Protein AF-A0A447U6U8-F1 (afdb_monomer_lite)

InterPro domains:
  IPR000629 ATP-dependent RNA helicase DEAD-box, conserved site [PS00039] (5-13)
  IPR011545 DEAD/DEAH-box helicase domain [PF00270] (2-47)
  IPR014001 Helicase superfamily 1/2, ATP-binding domain [PS51192] (1-59)
  IPR027417 P-loop containing nucleoside triphosphate hydrolase [G3DSA:3.40.50.300] (1-69)
  IPR027417 P-loop containing nucleoside triphosphate hydrolase [SSF52540] (2-61)
  IPR050079 DEAD box RNA helicase [PTHR47959] (2-63)

pLDDT: mean 82.66, std 16.69, range [46.09, 96.38]

Secondary structure (DSSP, 8-state):
--EEEE-SHHHHHHTTTHHHHHHHHHHS-SS-EEEEEES---HHHHHHHHHH-SSPEEEEE----TT--TT-SEEEEE-

Foldseek 3Di:
DAEEEAEQVVVCVVVVCPVVVVVVVVPDDPHHWYKYKHQWDDPVNVVVCVVGHDPWDWDWADDPDPPDDPTRTIIMTTD

Organism: Salmonella enterica I (NCBI:txid59201)

Radius of gyration: 13.23 Å; chains: 1; bounding box: 32×27×32 Å

Sequence (79 aa):
MEILVLDEADRMLDMGFIHDIRRVLAKLPAKRQNLLFSATFSDDIKALAEKLLRNPLEIEVARPQHGLRAGDAARALCR

Structure (mmCIF, N/CA/C/O backbone):
data_AF-A0A447U6U8-F1
#
_entry.id   AF-A0A447U6U8-F1
#
loop_
_atom_site.group_PDB
_atom_site.id
_atom_site.type_symbol
_atom_site.label_atom_id
_atom_site.label_alt_id
_atom_site.label_comp_id
_atom_site.label_asym_id
_atom_site.label_entity_id
_atom_site.label_seq_id
_atom_site.pdbx_PDB_ins_code
_atom_site.Cartn_x
_atom_site.Cartn_y
_atom_site.Cartn_z
_atom_site.occupancy
_atom_site.B_iso_or_equiv
_atom_site.auth_seq_id
_atom_site.auth_comp_id
_atom_site.auth_asym_id
_atom_site.auth_atom_id
_atom_site.pdbx_PDB_model_num
ATOM 1 N N . MET A 1 1 ? -4.284 -3.871 17.336 1.00 70.81 1 MET A N 1
ATOM 2 C CA . MET A 1 1 ? -3.206 -3.472 16.411 1.00 70.81 1 MET A CA 1
ATOM 3 C C . MET A 1 1 ? -3.532 -2.085 15.903 1.00 70.81 1 MET A C 1
ATOM 5 O O . MET A 1 1 ? -4.609 -1.909 15.348 1.00 70.81 1 MET A O 1
ATOM 9 N N . GLU A 1 2 ? -2.660 -1.119 16.170 1.00 88.62 2 GLU A N 1
ATOM 10 C CA . GLU A 1 2 ? -2.912 0.305 15.897 1.00 88.62 2 GLU A CA 1
ATOM 11 C C . GLU A 1 2 ? -2.260 0.777 14.597 1.00 88.62 2 GLU A C 1
ATOM 13 O O . GLU A 1 2 ? -2.777 1.683 13.948 1.00 88.62 2 GLU A O 1
ATOM 18 N N . ILE A 1 3 ? -1.170 0.117 14.192 1.00 92.12 3 ILE A N 1
ATOM 19 C CA . ILE A 1 3 ? -0.360 0.479 13.032 1.00 92.12 3 ILE A CA 1
ATOM 20 C C . ILE A 1 3 ? -0.152 -0.756 12.155 1.00 92.12 3 ILE A C 1
ATOM 22 O O . ILE A 1 3 ? 0.119 -1.845 12.665 1.00 92.12 3 ILE A O 1
ATOM 26 N N . LEU A 1 4 ? -0.272 -0.577 10.842 1.00 93.81 4 LEU A N 1
ATOM 27 C CA . LEU A 1 4 ? 0.167 -1.520 9.819 1.00 93.81 4 LEU A CA 1
ATOM 28 C C . LEU A 1 4 ? 1.263 -0.865 8.978 1.00 93.81 4 LEU A C 1
ATOM 30 O O . LEU A 1 4 ? 1.093 0.257 8.507 1.00 93.81 4 LEU A O 1
ATOM 34 N N . VAL A 1 5 ? 2.341 -1.603 8.736 1.00 94.12 5 VAL A N 1
ATOM 35 C CA . VAL A 1 5 ? 3.408 -1.202 7.818 1.00 94.12 5 VAL A CA 1
ATOM 36 C C . VAL A 1 5 ? 3.465 -2.202 6.674 1.00 94.12 5 VAL A C 1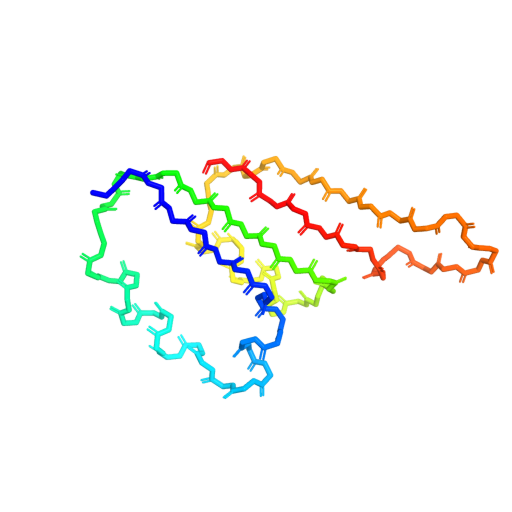
ATOM 38 O O . VAL A 1 5 ? 3.481 -3.410 6.910 1.00 94.12 5 VAL A O 1
ATOM 41 N N . LEU A 1 6 ? 3.477 -1.688 5.449 1.00 94.56 6 LEU A N 1
ATOM 42 C CA . LEU A 1 6 ? 3.698 -2.452 4.233 1.00 94.56 6 LEU A CA 1
ATOM 43 C C . LEU A 1 6 ? 5.021 -1.989 3.616 1.00 94.56 6 LEU A C 1
ATOM 45 O O . LEU A 1 6 ? 5.084 -0.891 3.069 1.00 94.56 6 LEU A O 1
ATOM 49 N N . ASP A 1 7 ? 6.064 -2.801 3.758 1.00 94.56 7 ASP A N 1
ATOM 50 C CA . ASP A 1 7 ? 7.418 -2.505 3.277 1.00 94.56 7 ASP A CA 1
ATOM 51 C C . ASP A 1 7 ? 7.735 -3.272 1.987 1.00 94.56 7 ASP A C 1
ATOM 53 O O . ASP A 1 7 ? 7.202 -4.362 1.796 1.00 94.56 7 ASP A O 1
ATOM 57 N N . GLU A 1 8 ? 8.568 -2.708 1.109 1.00 95.38 8 GLU A N 1
ATOM 58 C CA . GLU A 1 8 ? 8.843 -3.223 -0.248 1.00 95.38 8 GLU A CA 1
ATOM 59 C C . GLU A 1 8 ? 7.552 -3.577 -1.024 1.00 95.38 8 GLU A C 1
ATOM 61 O O . GLU A 1 8 ? 7.383 -4.680 -1.558 1.00 95.38 8 GLU A O 1
ATOM 66 N N . ALA A 1 9 ? 6.584 -2.653 -1.035 1.00 94.06 9 ALA A N 1
ATOM 67 C CA . ALA A 1 9 ? 5.255 -2.906 -1.593 1.00 94.06 9 ALA A CA 1
ATOM 68 C C . ALA A 1 9 ? 5.278 -3.292 -3.081 1.00 94.06 9 ALA A C 1
ATOM 70 O O . ALA A 1 9 ? 4.506 -4.159 -3.490 1.00 94.06 9 ALA A O 1
ATOM 71 N N . ASP A 1 10 ? 6.171 -2.696 -3.868 1.00 92.38 10 ASP A N 1
ATOM 72 C CA . ASP A 1 10 ? 6.424 -3.050 -5.268 1.00 92.38 10 ASP A CA 1
ATOM 73 C C . ASP A 1 10 ? 6.862 -4.504 -5.419 1.00 92.38 10 ASP A C 1
ATOM 75 O O . ASP A 1 10 ? 6.217 -5.275 -6.131 1.00 92.38 10 ASP A O 1
ATOM 79 N N . ARG A 1 11 ? 7.862 -4.922 -4.647 1.00 95.31 11 ARG A N 1
ATOM 80 C CA . ARG A 1 11 ? 8.351 -6.300 -4.677 1.00 95.31 11 ARG A CA 1
ATOM 81 C C . ARG A 1 11 ? 7.279 -7.314 -4.284 1.00 95.31 11 ARG A C 1
ATOM 83 O O . ARG A 1 11 ? 7.193 -8.389 -4.875 1.00 95.31 11 ARG A O 1
ATOM 90 N N . MET A 1 12 ? 6.442 -6.997 -3.298 1.00 96.19 12 MET A N 1
ATOM 91 C CA . MET A 1 12 ? 5.333 -7.881 -2.929 1.00 96.19 12 MET A CA 1
ATOM 92 C C . MET A 1 12 ? 4.308 -8.037 -4.057 1.00 96.19 12 MET A C 1
ATOM 94 O O . MET A 1 12 ? 3.759 -9.129 -4.230 1.00 96.19 12 MET A O 1
ATOM 98 N N . LEU A 1 13 ? 4.041 -6.977 -4.827 1.00 93.94 13 LEU A N 1
ATOM 99 C CA . LEU A 1 13 ? 3.172 -7.075 -5.999 1.00 93.94 13 LEU A CA 1
ATOM 100 C C . LEU A 1 13 ? 3.816 -7.915 -7.105 1.00 93.94 13 LEU A C 1
ATOM 102 O O . LEU A 1 13 ? 3.136 -8.792 -7.640 1.00 93.94 13 LEU A O 1
ATOM 106 N N . ASP A 1 14 ? 5.115 -7.743 -7.356 1.00 93.56 14 ASP A N 1
ATOM 107 C CA . ASP A 1 14 ? 5.871 -8.556 -8.321 1.00 93.56 14 ASP A CA 1
ATOM 108 C C . ASP A 1 14 ? 5.855 -10.051 -7.961 1.00 93.56 14 ASP A C 1
ATOM 110 O O . ASP A 1 14 ? 5.793 -10.918 -8.833 1.00 93.56 14 ASP A O 1
ATOM 114 N N . MET A 1 15 ? 5.848 -10.372 -6.664 1.00 95.56 15 MET A N 1
ATOM 115 C CA . MET A 1 15 ? 5.727 -11.744 -6.154 1.00 95.56 15 MET A CA 1
ATOM 116 C C . MET A 1 15 ? 4.291 -12.296 -6.189 1.00 95.56 15 MET A C 1
ATOM 118 O O . MET A 1 15 ? 4.063 -13.450 -5.818 1.00 95.56 15 MET A O 1
ATOM 122 N N . GLY A 1 16 ? 3.303 -11.498 -6.602 1.00 95.38 16 GLY A N 1
ATOM 123 C CA . GLY A 1 16 ? 1.899 -11.906 -6.660 1.00 95.38 16 GLY A CA 1
ATOM 124 C C . GLY A 1 16 ? 1.188 -11.932 -5.301 1.00 95.38 16 GLY A C 1
ATOM 125 O O . GLY A 1 16 ? 0.104 -12.510 -5.182 1.00 95.38 16 GLY A O 1
ATOM 126 N N . PHE A 1 17 ? 1.733 -11.282 -4.267 1.00 96.38 17 PHE A N 1
ATOM 127 C CA . PHE A 1 17 ? 1.188 -11.325 -2.900 1.00 96.38 17 PHE A CA 1
ATOM 128 C C . PHE A 1 17 ? -0.080 -10.491 -2.689 1.00 96.38 17 PHE A C 1
ATOM 130 O O . PHE A 1 17 ? -0.618 -10.446 -1.581 1.00 96.38 17 PHE A O 1
ATOM 137 N N . ILE A 1 18 ? -0.629 -9.868 -3.733 1.00 93.06 18 ILE A N 1
ATOM 138 C CA . ILE A 1 18 ? -1.827 -9.026 -3.626 1.00 93.06 18 ILE A CA 1
ATOM 139 C C . ILE A 1 18 ? -3.007 -9.741 -2.947 1.00 93.06 18 ILE A C 1
ATOM 141 O O . ILE A 1 18 ? -3.741 -9.135 -2.160 1.00 93.06 18 ILE A O 1
ATOM 145 N N . HIS A 1 19 ? -3.189 -11.037 -3.205 1.00 94.44 19 HIS A N 1
ATOM 146 C CA . HIS A 1 19 ? -4.261 -11.816 -2.588 1.00 94.44 19 HIS A CA 1
ATOM 147 C C . HIS A 1 19 ? -4.033 -12.044 -1.090 1.00 94.44 19 HIS A C 1
ATOM 149 O O . HIS A 1 19 ? -4.987 -11.976 -0.310 1.00 94.44 19 HIS A O 1
ATOM 155 N N . ASP A 1 20 ? -2.786 -12.263 -0.678 1.00 96.19 20 ASP A N 1
ATOM 156 C CA . ASP A 1 20 ? -2.423 -12.465 0.724 1.00 96.19 20 ASP A CA 1
ATOM 157 C C . ASP A 1 20 ? -2.482 -11.167 1.520 1.00 96.19 20 ASP A C 1
ATOM 159 O O . ASP A 1 20 ? -3.075 -11.145 2.600 1.00 96.19 20 ASP A O 1
ATOM 163 N N . ILE A 1 21 ? -2.009 -10.061 0.940 1.00 94.19 21 ILE A N 1
ATOM 164 C CA . ILE A 1 21 ? -2.164 -8.723 1.519 1.00 94.19 21 ILE A CA 1
ATOM 165 C C . ILE A 1 21 ? -3.646 -8.457 1.803 1.00 94.19 21 ILE A C 1
ATOM 167 O O . ILE A 1 21 ? -4.015 -8.132 2.931 1.00 94.19 21 ILE A O 1
ATOM 171 N N . ARG A 1 22 ? -4.535 -8.675 0.823 1.00 92.19 22 ARG A N 1
ATOM 172 C CA . ARG A 1 22 ? -5.985 -8.478 1.009 1.00 92.19 22 ARG A CA 1
ATOM 173 C C . ARG A 1 22 ? -6.570 -9.361 2.111 1.00 92.19 22 ARG A C 1
ATOM 175 O O . ARG A 1 22 ? -7.390 -8.879 2.894 1.00 92.19 22 ARG A O 1
ATOM 182 N N . ARG A 1 23 ? -6.146 -10.626 2.200 1.00 95.50 23 ARG A N 1
ATOM 183 C CA . ARG A 1 23 ? -6.571 -11.542 3.272 1.00 95.50 23 ARG A CA 1
ATOM 184 C C . ARG A 1 23 ? -6.160 -11.038 4.652 1.00 95.50 23 ARG A C 1
ATOM 186 O O . ARG A 1 23 ? -6.972 -11.106 5.574 1.00 95.50 23 ARG A O 1
ATOM 193 N N . VAL A 1 24 ? -4.936 -10.532 4.798 1.00 93.56 24 VAL A N 1
ATOM 194 C CA . VAL A 1 24 ? -4.459 -9.958 6.063 1.00 93.56 24 VAL A CA 1
ATOM 195 C C . VAL A 1 24 ? -5.248 -8.694 6.395 1.00 93.56 24 VAL A C 1
ATOM 197 O O . VAL A 1 24 ? -5.817 -8.612 7.481 1.00 93.56 24 VAL A O 1
ATOM 200 N N . LEU A 1 25 ? -5.379 -7.758 5.449 1.00 90.88 25 LEU A N 1
ATOM 201 C CA . LEU A 1 25 ? -6.101 -6.494 5.641 1.00 90.88 25 LEU A CA 1
ATOM 202 C C . LEU A 1 25 ? -7.547 -6.687 6.110 1.00 90.88 25 LEU A C 1
ATOM 204 O O . LEU A 1 25 ? -8.020 -5.910 6.940 1.00 90.88 25 LEU A O 1
ATOM 208 N N . ALA A 1 26 ? -8.231 -7.723 5.616 1.00 92.69 26 ALA A N 1
ATOM 209 C CA . ALA A 1 26 ? -9.603 -8.050 6.002 1.00 92.69 26 ALA A CA 1
ATOM 210 C C . ALA A 1 26 ? -9.743 -8.496 7.469 1.00 92.69 26 ALA A C 1
ATOM 212 O O . ALA A 1 26 ? -10.824 -8.380 8.042 1.00 92.69 26 ALA A O 1
ATOM 213 N N . LYS A 1 27 ? -8.666 -8.994 8.087 1.00 94.44 27 LYS A N 1
ATOM 214 C CA . LYS A 1 27 ? -8.649 -9.416 9.497 1.00 94.44 27 LYS A CA 1
ATOM 215 C C . LYS A 1 27 ? -8.235 -8.298 10.454 1.00 94.44 27 LYS A C 1
ATOM 217 O O . LYS A 1 27 ? -8.308 -8.480 11.667 1.00 94.44 27 LYS A O 1
ATOM 222 N N . LEU A 1 28 ? -7.772 -7.161 9.935 1.00 92.88 28 LEU A N 1
ATOM 223 C CA . LEU A 1 28 ? -7.272 -6.061 10.753 1.00 92.88 28 LEU A CA 1
ATOM 224 C C . LEU A 1 28 ? -8.393 -5.089 11.151 1.00 92.88 28 LEU A C 1
ATOM 226 O O . LEU A 1 28 ? -9.291 -4.825 10.348 1.00 92.88 28 LEU A O 1
ATOM 230 N N . PRO A 1 29 ? -8.317 -4.475 12.350 1.00 93.25 29 PRO A N 1
ATOM 231 C CA . PRO A 1 29 ? -9.268 -3.451 12.776 1.00 93.25 29 PRO A CA 1
ATOM 232 C C . PRO A 1 29 ? -9.389 -2.312 11.759 1.00 93.25 29 PRO A C 1
ATOM 234 O O . PRO A 1 29 ? -8.385 -1.832 11.230 1.00 93.25 29 PRO A O 1
ATOM 237 N N . ALA A 1 30 ? -10.612 -1.841 11.502 1.00 88.56 30 ALA A N 1
ATOM 238 C CA . ALA A 1 30 ? -10.883 -0.806 10.498 1.00 88.56 30 ALA A CA 1
ATOM 239 C C . ALA A 1 30 ? -10.280 0.570 10.837 1.00 88.56 30 ALA A C 1
ATOM 241 O O . ALA A 1 30 ? -10.027 1.376 9.936 1.00 88.56 30 ALA A O 1
ATOM 242 N N . LYS A 1 31 ? -10.078 0.850 12.130 1.00 91.00 31 LYS A N 1
ATOM 243 C CA . LYS A 1 31 ? -9.387 2.042 12.626 1.00 91.00 31 LYS A CA 1
ATOM 244 C C . LYS A 1 31 ? -7.946 1.660 12.951 1.00 91.00 31 LYS A C 1
ATOM 246 O O . LYS A 1 31 ? -7.701 0.968 13.934 1.00 91.00 31 LYS A O 1
ATOM 251 N N . ARG A 1 32 ? -7.031 2.095 12.093 1.00 92.12 32 ARG A N 1
ATOM 252 C CA . ARG A 1 32 ? -5.584 1.904 12.202 1.00 92.12 32 ARG A CA 1
ATOM 253 C C . ARG A 1 32 ? -4.879 2.949 11.341 1.00 92.12 32 ARG A C 1
ATOM 255 O O . 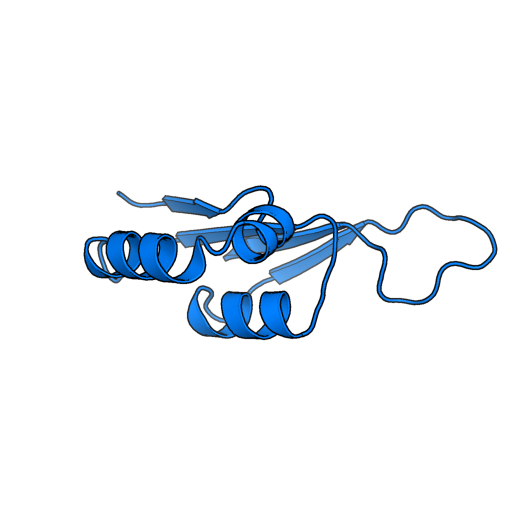ARG A 1 32 ? -5.480 3.436 10.381 1.00 92.12 32 ARG A O 1
ATOM 262 N N . GLN A 1 33 ? -3.642 3.255 11.690 1.00 92.25 33 GLN A N 1
ATOM 263 C CA . GLN A 1 33 ? -2.710 4.006 10.856 1.00 92.25 33 GLN A CA 1
ATOM 264 C C . GLN A 1 33 ? -2.011 3.033 9.901 1.00 92.25 33 GLN A C 1
ATOM 266 O O . GLN A 1 33 ? -1.618 1.938 10.313 1.00 92.25 33 GLN A O 1
ATOM 271 N N . ASN A 1 34 ? -1.872 3.410 8.632 1.00 93.50 34 ASN A N 1
ATOM 272 C CA . ASN A 1 34 ? -1.211 2.579 7.631 1.00 93.50 34 ASN A CA 1
ATOM 273 C C . ASN A 1 34 ? -0.006 3.337 7.056 1.00 93.50 34 ASN A C 1
ATOM 275 O O . ASN A 1 34 ? -0.081 4.528 6.754 1.00 93.50 34 ASN A O 1
ATOM 279 N N . LEU A 1 35 ? 1.107 2.631 6.892 1.00 94.75 35 LEU A N 1
ATOM 280 C CA . LEU A 1 35 ? 2.297 3.132 6.219 1.00 94.75 35 LEU A CA 1
ATOM 281 C C . LEU A 1 35 ? 2.613 2.214 5.044 1.00 94.75 35 LEU A C 1
ATOM 283 O O . LEU A 1 35 ? 2.576 0.991 5.193 1.00 94.75 35 LEU A O 1
ATOM 287 N N . LEU A 1 36 ? 2.919 2.806 3.894 1.00 94.38 36 LEU A N 1
ATOM 288 C CA . LEU A 1 36 ? 3.363 2.086 2.705 1.00 94.38 36 LEU A CA 1
ATOM 289 C C . LEU A 1 36 ? 4.722 2.632 2.278 1.00 94.38 36 LEU A C 1
ATOM 291 O O . LEU A 1 36 ? 4.871 3.840 2.081 1.00 94.38 36 LEU A O 1
ATOM 295 N N . PHE A 1 37 ? 5.681 1.725 2.123 1.00 93.94 37 PHE A N 1
ATOM 296 C CA . PHE A 1 37 ? 7.018 2.000 1.623 1.00 93.94 37 PHE A CA 1
ATOM 297 C C . PHE A 1 37 ? 7.234 1.228 0.326 1.00 93.94 37 PHE A C 1
ATOM 299 O O . PHE A 1 37 ? 6.943 0.034 0.231 1.00 93.94 37 PHE A O 1
ATOM 306 N N . S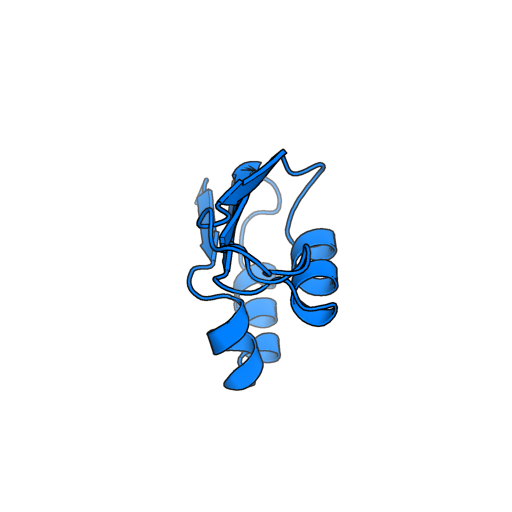ER A 1 38 ? 7.717 1.937 -0.688 1.00 92.06 38 SER A N 1
ATOM 307 C CA . SER A 1 38 ? 8.008 1.374 -2.001 1.00 92.06 38 SER A CA 1
ATOM 308 C C . SER A 1 38 ? 9.200 2.097 -2.616 1.00 92.06 38 SER A C 1
ATOM 310 O O . SER A 1 38 ? 9.330 3.319 -2.465 1.00 92.06 38 SER A O 1
ATOM 312 N N . ALA A 1 39 ? 10.067 1.354 -3.303 1.00 90.38 39 ALA A N 1
ATOM 313 C CA . ALA A 1 39 ? 11.191 1.939 -4.030 1.00 90.38 39 ALA A CA 1
ATOM 314 C C . ALA A 1 39 ? 10.730 2.572 -5.352 1.00 90.38 39 ALA A C 1
ATOM 316 O O . ALA A 1 39 ? 11.306 3.564 -5.794 1.00 90.38 39 ALA A O 1
ATOM 317 N N . THR A 1 40 ? 9.672 2.021 -5.947 1.00 86.00 40 THR A N 1
ATOM 318 C CA . THR A 1 40 ? 9.055 2.493 -7.190 1.00 86.00 40 THR A CA 1
ATOM 319 C C . THR A 1 40 ? 7.606 2.935 -6.973 1.00 86.00 40 THR A C 1
ATOM 321 O O . THR A 1 40 ? 6.956 2.547 -5.998 1.00 86.00 40 THR A O 1
ATOM 324 N N . PHE A 1 41 ? 7.071 3.751 -7.888 1.00 86.00 41 PHE A N 1
ATOM 325 C CA . PHE A 1 41 ? 5.692 4.248 -7.809 1.00 86.00 41 PHE A CA 1
ATOM 326 C C . PHE A 1 41 ? 4.896 3.987 -9.093 1.00 86.00 41 PHE A C 1
ATOM 328 O O . PHE A 1 41 ? 4.419 4.906 -9.767 1.00 86.00 41 PHE A O 1
ATOM 335 N N . SER A 1 42 ? 4.772 2.702 -9.432 1.00 89.12 42 SER A N 1
ATOM 336 C CA . SER 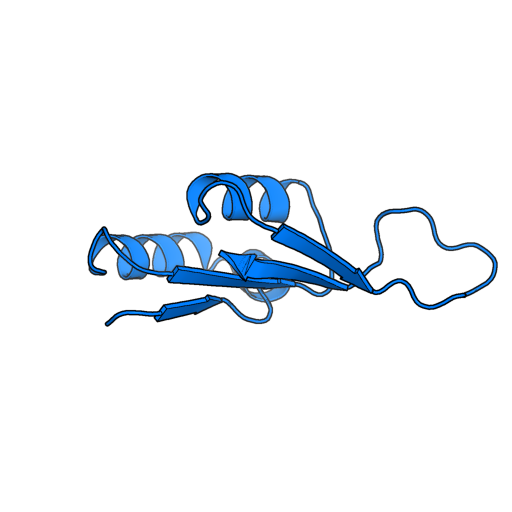A 1 42 ? 3.940 2.227 -10.540 1.00 89.12 42 SER A CA 1
ATOM 337 C C . SER A 1 42 ? 2.450 2.505 -10.305 1.00 89.12 42 SER A C 1
ATOM 339 O O . SER A 1 42 ? 2.014 2.804 -9.189 1.00 89.12 42 SER A O 1
ATOM 341 N N . ASP A 1 43 ? 1.639 2.385 -11.355 1.00 90.50 43 ASP A N 1
ATOM 342 C CA . ASP A 1 43 ? 0.189 2.584 -11.243 1.00 90.50 43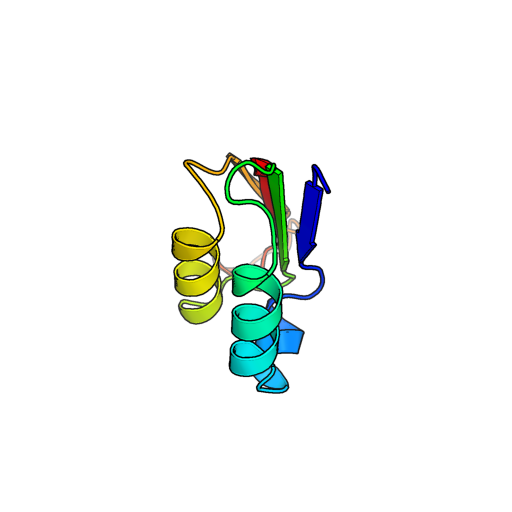 ASP A CA 1
ATOM 343 C C . ASP A 1 43 ? -0.477 1.538 -10.334 1.00 90.50 43 ASP A C 1
ATOM 345 O O . ASP A 1 43 ? -1.427 1.860 -9.619 1.00 90.50 43 ASP A O 1
ATOM 349 N N . ASP A 1 44 ? 0.076 0.326 -10.257 1.00 91.62 44 ASP A N 1
ATOM 350 C CA . ASP A 1 44 ? -0.380 -0.696 -9.312 1.00 91.62 44 ASP A CA 1
ATOM 351 C C . ASP A 1 44 ? -0.098 -0.306 -7.853 1.00 91.62 44 ASP A C 1
ATOM 353 O O . ASP A 1 44 ? -0.942 -0.524 -6.976 1.00 91.62 44 ASP A O 1
ATOM 357 N N . ILE A 1 45 ? 1.047 0.333 -7.585 1.00 90.88 45 ILE A N 1
ATOM 358 C CA . ILE A 1 45 ? 1.378 0.849 -6.251 1.00 90.88 45 ILE A CA 1
ATOM 359 C C . ILE A 1 45 ? 0.465 2.008 -5.867 1.00 90.88 45 ILE A C 1
ATOM 361 O O . ILE A 1 45 ? -0.034 2.035 -4.740 1.00 90.88 45 ILE A O 1
ATOM 365 N N . LYS A 1 46 ? 0.162 2.912 -6.805 1.00 89.94 46 LYS A N 1
ATOM 366 C CA . LYS A 1 46 ? -0.833 3.976 -6.593 1.00 89.94 46 LYS A CA 1
ATOM 367 C C . LYS A 1 46 ? -2.203 3.389 -6.259 1.00 89.94 46 LYS A C 1
ATOM 369 O O . LYS A 1 46 ? -2.796 3.745 -5.243 1.00 89.94 46 LYS A O 1
ATOM 374 N N . ALA A 1 47 ? -2.667 2.419 -7.046 1.00 91.69 47 ALA A N 1
ATOM 375 C CA . ALA A 1 47 ? -3.957 1.772 -6.827 1.00 91.69 47 ALA A CA 1
ATOM 376 C C . ALA A 1 47 ? -4.021 1.002 -5.493 1.00 91.69 47 ALA A C 1
ATOM 378 O O . ALA A 1 47 ? -5.091 0.894 -4.881 1.00 91.69 47 ALA A O 1
ATOM 379 N N . LEU A 1 48 ? -2.898 0.441 -5.033 1.00 91.50 48 LEU A N 1
ATOM 380 C CA . LEU A 1 48 ? -2.796 -0.181 -3.714 1.00 91.50 48 LEU A CA 1
ATOM 381 C C . LEU A 1 48 ? -2.857 0.869 -2.599 1.00 91.50 48 LEU A C 1
ATOM 383 O O . LEU A 1 48 ? -3.625 0.705 -1.648 1.00 91.50 48 LEU A O 1
ATOM 387 N N . ALA A 1 49 ? -2.088 1.948 -2.733 1.00 91.62 49 ALA A N 1
ATOM 388 C CA . ALA A 1 49 ? -2.040 3.051 -1.786 1.00 91.62 49 ALA A CA 1
ATOM 389 C C . ALA A 1 49 ? -3.408 3.718 -1.588 1.00 91.62 49 ALA A C 1
ATOM 391 O O . ALA A 1 49 ? -3.829 3.897 -0.447 1.00 91.62 49 ALA A O 1
ATOM 392 N N . GLU A 1 50 ? -4.139 4.005 -2.669 1.00 90.25 50 GLU A N 1
ATOM 393 C CA . GLU A 1 50 ? -5.482 4.606 -2.623 1.00 90.25 50 GLU A CA 1
ATOM 394 C C . GLU A 1 50 ? -6.494 3.754 -1.845 1.00 90.25 50 GLU A C 1
ATOM 396 O O . GLU A 1 50 ? -7.386 4.279 -1.179 1.00 90.25 50 GLU A O 1
ATOM 401 N N . LYS A 1 51 ? -6.361 2.424 -1.912 1.00 89.38 51 LYS A N 1
ATOM 402 C CA . LYS A 1 51 ? -7.245 1.490 -1.196 1.00 89.38 51 LYS A CA 1
ATOM 403 C C . LYS A 1 51 ? -6.829 1.294 0.254 1.00 89.38 51 LYS A C 1
ATOM 405 O O . LYS A 1 51 ? -7.674 1.019 1.108 1.00 89.38 51 LYS A O 1
ATOM 410 N N . LEU A 1 52 ? -5.528 1.355 0.519 1.00 90.50 52 LEU A N 1
ATOM 411 C CA . LEU A 1 52 ? -4.964 1.065 1.828 1.00 90.50 52 LEU A CA 1
ATOM 412 C C . LEU A 1 52 ? -4.978 2.291 2.745 1.00 90.50 52 LEU A C 1
ATOM 414 O O . LEU A 1 52 ? -5.249 2.159 3.938 1.00 90.50 52 LEU A O 1
ATOM 418 N N . LEU A 1 53 ? -4.672 3.469 2.216 1.00 90.88 53 LEU A N 1
ATOM 419 C CA . LEU A 1 53 ? -4.392 4.676 2.985 1.00 90.88 53 LEU A CA 1
ATOM 420 C C . LEU A 1 53 ? -5.572 5.649 2.932 1.00 90.88 53 LEU A C 1
ATOM 422 O O . LEU A 1 53 ? -6.412 5.600 2.038 1.00 90.88 53 LEU A O 1
ATOM 426 N N . ARG A 1 54 ? -5.645 6.562 3.903 1.00 88.31 54 ARG A N 1
ATOM 427 C CA . ARG A 1 54 ? -6.673 7.611 3.944 1.00 88.31 54 ARG A CA 1
ATOM 428 C C . ARG A 1 54 ? -6.007 8.977 3.953 1.00 88.31 54 ARG A C 1
ATOM 430 O O . ARG A 1 54 ? -5.409 9.340 4.959 1.00 88.31 54 ARG A O 1
ATOM 437 N N . ASN A 1 55 ? -6.156 9.735 2.863 1.00 87.00 55 ASN A N 1
ATOM 438 C CA . ASN A 1 55 ? -5.557 11.066 2.677 1.00 87.00 55 ASN A CA 1
ATOM 439 C C . ASN A 1 55 ? -4.028 11.089 2.923 1.00 87.00 55 ASN A C 1
ATOM 441 O O . ASN A 1 55 ? -3.574 11.952 3.659 1.00 87.00 55 ASN A O 1
ATOM 445 N N . PRO A 1 56 ? -3.220 10.141 2.419 1.00 89.06 56 PRO A N 1
ATOM 446 C CA . PRO A 1 56 ? -1.826 9.994 2.848 1.00 89.06 56 PRO A CA 1
ATOM 447 C C . PRO A 1 56 ? -0.977 11.255 2.644 1.00 89.06 56 PRO A C 1
ATOM 449 O O . PRO A 1 56 ? -1.169 12.003 1.690 1.00 89.06 56 PRO A O 1
ATOM 452 N N . LEU A 1 57 ? -0.016 11.482 3.543 1.00 88.75 57 LEU A N 1
ATOM 453 C CA . LEU A 1 57 ? 1.112 12.357 3.241 1.00 88.75 57 LEU A CA 1
ATOM 454 C C . LEU A 1 57 ? 2.061 11.598 2.316 1.00 88.75 57 LEU A C 1
ATOM 456 O O . LEU A 1 57 ? 2.564 10.550 2.719 1.00 88.75 57 LEU A O 1
ATOM 460 N N . GLU A 1 58 ? 2.318 12.129 1.122 1.00 87.56 58 GLU A N 1
ATOM 461 C CA . GLU A 1 58 ? 3.303 11.555 0.208 1.00 87.56 58 GLU A CA 1
ATOM 462 C C . GLU A 1 58 ? 4.677 12.193 0.403 1.00 87.56 58 GLU A C 1
ATOM 464 O O . GLU A 1 58 ? 4.823 13.413 0.332 1.00 87.56 58 GLU A O 1
ATOM 469 N N . ILE A 1 59 ? 5.689 11.364 0.644 1.00 86.25 59 ILE A N 1
ATOM 470 C CA . ILE A 1 59 ? 7.085 11.775 0.783 1.00 86.25 59 ILE A CA 1
ATOM 471 C C . ILE A 1 59 ? 7.871 11.073 -0.307 1.00 86.25 59 ILE A C 1
ATOM 473 O O . ILE A 1 59 ? 7.927 9.853 -0.309 1.00 86.25 59 ILE A O 1
ATOM 477 N N . GLU A 1 60 ? 8.498 11.828 -1.202 1.00 82.94 60 GLU A N 1
ATOM 478 C CA . GLU A 1 60 ? 9.314 11.299 -2.292 1.00 82.94 60 GLU A CA 1
ATOM 479 C C . GLU A 1 60 ? 10.794 11.628 -2.064 1.00 82.94 60 GLU A C 1
ATOM 481 O O . GLU A 1 60 ? 11.150 12.787 -1.842 1.00 82.94 60 GLU A O 1
ATOM 486 N N . VAL A 1 61 ? 11.667 10.621 -2.145 1.00 78.75 61 VAL A N 1
ATOM 487 C CA . VAL A 1 61 ? 13.123 10.794 -2.070 1.00 78.75 61 VAL A CA 1
ATOM 488 C C . VAL A 1 61 ? 13.729 10.529 -3.444 1.00 78.75 61 VAL A C 1
ATOM 490 O O . VAL A 1 61 ? 14.026 9.390 -3.806 1.00 78.75 61 VAL A O 1
ATOM 493 N N . ALA A 1 62 ? 13.931 11.594 -4.218 1.00 70.62 62 ALA A N 1
ATOM 494 C CA . ALA A 1 62 ? 14.707 11.531 -5.450 1.00 70.62 62 ALA A CA 1
ATOM 495 C C . ALA A 1 62 ? 16.202 11.680 -5.131 1.00 70.62 62 ALA A C 1
ATOM 497 O O . ALA A 1 62 ? 16.607 12.597 -4.411 1.00 70.62 62 ALA A O 1
ATOM 498 N N . ARG A 1 63 ? 17.058 10.817 -5.696 1.00 60.94 63 ARG A N 1
ATOM 499 C CA . ARG A 1 63 ? 18.493 11.131 -5.754 1.00 60.94 63 ARG A CA 1
ATOM 500 C C . ARG A 1 63 ? 18.682 12.253 -6.779 1.00 60.94 63 ARG A C 1
ATOM 502 O O . ARG A 1 63 ? 18.180 12.102 -7.892 1.00 60.94 63 ARG A O 1
ATOM 509 N N . PRO A 1 64 ? 19.415 13.338 -6.471 1.00 48.53 64 PRO A N 1
ATOM 510 C CA . PRO A 1 64 ? 19.774 14.329 -7.476 1.00 48.53 64 PRO A CA 1
ATOM 511 C C . PRO A 1 64 ? 20.791 13.692 -8.430 1.00 48.53 64 PRO A C 1
ATOM 513 O O . PRO A 1 64 ? 21.998 13.792 -8.238 1.00 48.53 64 PRO A O 1
ATOM 516 N N . GLN A 1 65 ? 20.307 12.966 -9.434 1.00 49.62 65 GLN A N 1
ATOM 517 C CA . GLN A 1 65 ? 21.112 12.509 -10.558 1.00 49.62 65 GLN A CA 1
ATOM 518 C C . GLN A 1 65 ? 20.633 13.256 -11.796 1.00 49.62 65 GLN A C 1
ATOM 520 O O . GLN A 1 65 ? 19.431 13.364 -12.043 1.00 49.62 65 GLN A O 1
ATOM 525 N N . HIS A 1 66 ? 21.586 13.794 -12.554 1.00 46.09 66 HIS A N 1
ATOM 526 C CA . HIS A 1 66 ? 21.349 14.410 -13.855 1.00 46.09 66 HIS A CA 1
ATOM 527 C C . HIS A 1 66 ? 20.569 13.417 -14.742 1.00 46.09 66 HIS A C 1
ATOM 529 O O . HIS A 1 66 ? 21.146 12.452 -15.233 1.00 46.09 66 HIS A O 1
ATOM 535 N N . GLY A 1 67 ? 19.260 13.637 -14.921 1.00 54.53 67 GLY A N 1
ATOM 536 C CA . GLY A 1 67 ? 18.440 12.923 -15.910 1.00 54.53 67 GLY A CA 1
ATOM 537 C C . GLY A 1 67 ? 17.352 11.957 -15.416 1.00 54.53 67 GLY A C 1
ATOM 538 O O . GLY A 1 67 ? 16.763 11.290 -16.264 1.00 54.53 67 GLY A O 1
ATOM 539 N N . LEU A 1 68 ? 17.027 11.871 -14.121 1.00 50.41 68 LEU A N 1
ATOM 540 C CA . LEU A 1 68 ? 15.893 11.039 -13.668 1.00 50.41 68 LEU A CA 1
ATOM 541 C C . LEU A 1 68 ? 14.540 11.731 -13.919 1.00 50.41 68 LEU A C 1
ATOM 543 O O . LEU A 1 68 ? 14.357 12.908 -13.599 1.00 50.41 68 LEU A O 1
ATOM 547 N N . ARG A 1 69 ? 13.589 10.991 -14.504 1.00 52.97 69 ARG A N 1
ATOM 548 C CA . ARG A 1 69 ? 12.191 11.421 -14.676 1.00 52.97 69 ARG A CA 1
ATOM 549 C C . ARG A 1 69 ? 11.450 11.231 -13.350 1.00 52.97 69 ARG A C 1
ATOM 551 O O . ARG A 1 69 ? 11.712 10.273 -12.632 1.00 52.97 69 ARG A O 1
ATOM 558 N N . ALA A 1 70 ? 10.526 12.140 -13.035 1.00 48.41 70 ALA A N 1
ATOM 559 C CA . ALA A 1 70 ? 9.640 12.034 -11.875 1.00 48.41 70 ALA A CA 1
ATOM 560 C C . ALA A 1 70 ? 8.889 10.687 -11.918 1.00 48.41 70 ALA A C 1
ATOM 562 O O . ALA A 1 70 ? 7.970 10.517 -12.718 1.00 48.41 70 ALA A O 1
ATOM 563 N N . GLY A 1 71 ? 9.345 9.707 -11.136 1.00 51.34 71 GLY A N 1
ATOM 564 C CA . GLY A 1 71 ? 8.881 8.317 -11.207 1.00 51.34 71 GLY A CA 1
ATOM 565 C C . GLY A 1 71 ? 9.789 7.307 -10.494 1.00 51.34 71 GLY A C 1
ATOM 566 O O . GLY A 1 71 ? 9.282 6.326 -9.957 1.00 51.34 71 GLY A O 1
ATOM 567 N N . ASP A 1 72 ? 11.095 7.582 -10.406 1.00 49.06 72 ASP A N 1
ATOM 568 C CA . ASP A 1 72 ? 12.110 6.644 -9.877 1.00 49.06 72 ASP A CA 1
ATOM 569 C C . ASP A 1 72 ? 12.478 6.863 -8.397 1.00 49.06 72 ASP A C 1
ATOM 571 O O . ASP A 1 72 ? 13.578 6.531 -7.946 1.00 49.06 72 ASP A O 1
ATOM 575 N N . ALA A 1 73 ? 11.594 7.488 -7.629 1.00 47.06 73 ALA A N 1
ATOM 576 C CA . ALA A 1 73 ? 11.896 7.911 -6.274 1.00 47.06 73 ALA A CA 1
ATOM 577 C C . ALA A 1 73 ? 11.155 7.076 -5.231 1.00 47.06 73 ALA A C 1
ATOM 579 O O . ALA A 1 73 ? 9.955 6.819 -5.349 1.00 47.06 73 ALA A O 1
ATOM 580 N N . ALA A 1 74 ? 11.884 6.713 -4.174 1.00 51.00 74 ALA A N 1
ATOM 581 C CA . ALA A 1 74 ? 11.327 6.019 -3.025 1.00 51.00 74 ALA A CA 1
ATOM 582 C C . ALA A 1 74 ? 10.231 6.891 -2.407 1.00 51.00 74 ALA A C 1
ATOM 584 O O . ALA A 1 74 ? 10.503 8.025 -1.993 1.00 51.00 74 ALA A O 1
ATOM 585 N N . ARG A 1 75 ? 8.997 6.379 -2.375 1.00 60.59 75 ARG A N 1
ATOM 586 C CA . ARG A 1 75 ? 7.842 7.096 -1.834 1.00 60.59 75 ARG A CA 1
ATOM 587 C C . ARG A 1 75 ? 7.377 6.450 -0.535 1.00 60.59 75 ARG A C 1
ATOM 589 O O . ARG A 1 75 ? 7.013 5.277 -0.512 1.00 60.59 75 ARG A O 1
ATOM 596 N N . ALA A 1 76 ? 7.385 7.227 0.543 1.00 58.38 76 ALA A N 1
ATOM 597 C CA . ALA A 1 76 ? 6.749 6.869 1.802 1.00 58.38 76 ALA A CA 1
ATOM 598 C C . ALA A 1 76 ? 5.391 7.567 1.873 1.00 58.38 76 ALA A C 1
ATOM 600 O O . ALA A 1 76 ? 5.303 8.792 1.771 1.00 58.38 76 ALA A O 1
ATOM 601 N N . LEU A 1 77 ? 4.333 6.780 2.035 1.00 61.91 77 LEU A N 1
ATOM 602 C CA . LEU A 1 77 ? 2.989 7.296 2.235 1.00 61.91 77 LE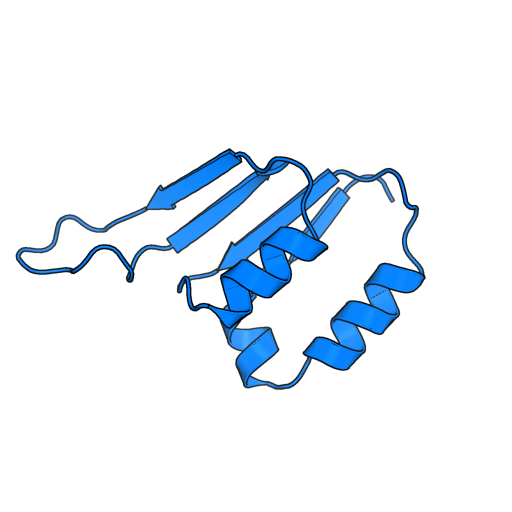U A CA 1
ATOM 603 C C . LEU A 1 77 ? 2.587 7.079 3.695 1.00 61.91 77 LEU A C 1
ATOM 605 O O . LEU A 1 77 ? 2.398 5.941 4.133 1.00 61.91 77 LEU A O 1
ATOM 609 N N . CYS A 1 78 ? 2.460 8.169 4.447 1.00 48.44 78 CYS A N 1
ATOM 610 C CA . CYS A 1 78 ? 2.184 8.133 5.882 1.00 48.44 78 CYS A CA 1
ATOM 611 C C . CYS A 1 78 ? 0.787 8.694 6.175 1.00 48.44 78 CYS A C 1
ATOM 613 O O . CYS A 1 78 ? 0.551 9.871 5.892 1.00 48.44 78 CYS A O 1
ATOM 615 N N . ARG A 1 79 ? -0.119 7.896 6.771 1.00 48.56 79 ARG A N 1
ATOM 616 C CA . ARG A 1 79 ? -1.210 8.395 7.638 1.00 48.56 79 ARG A CA 1
ATOM 617 C C . ARG A 1 79 ? -1.847 7.344 8.538 1.00 48.56 79 ARG A C 1
ATOM 619 O O . ARG A 1 79 ? -2.224 6.251 8.061 1.00 48.56 79 ARG A O 1
#